Protein AF-A0A8X6VA20-F1 (afdb_monomer_lite)

Structure (mmCIF, N/CA/C/O backbone):
data_AF-A0A8X6VA20-F1
#
_entry.id   AF-A0A8X6VA20-F1
#
loop_
_atom_site.group_PDB
_atom_site.id
_atom_site.type_symbol
_atom_site.label_atom_id
_atom_site.label_alt_id
_atom_site.label_comp_id
_atom_site.label_asym_id
_atom_site.label_entity_id
_atom_site.label_seq_id
_atom_site.pdbx_PDB_ins_code
_atom_site.Cartn_x
_atom_site.Cartn_y
_atom_site.Cartn_z
_atom_site.occupancy
_atom_site.B_iso_or_equiv
_atom_site.auth_seq_id
_atom_site.auth_comp_id
_atom_site.auth_asym_id
_atom_site.auth_atom_id
_atom_site.pdbx_PDB_model_num
ATOM 1 N N . MET A 1 1 ? -13.168 -8.444 0.352 1.00 83.69 1 MET A N 1
ATOM 2 C CA . MET A 1 1 ? -11.806 -8.904 0.711 1.00 83.69 1 MET A CA 1
ATOM 3 C C . MET A 1 1 ? -11.613 -8.921 2.232 1.00 83.69 1 MET A C 1
ATOM 5 O O . MET A 1 1 ? -11.826 -7.875 2.852 1.00 83.69 1 MET A O 1
ATOM 9 N N . PRO A 1 2 ? -11.241 -10.064 2.840 1.00 95.50 2 PRO A N 1
ATOM 10 C CA . PRO A 1 2 ? -10.891 -10.173 4.264 1.00 95.50 2 PRO A CA 1
ATOM 11 C C . PRO A 1 2 ? -9.741 -9.243 4.677 1.00 95.50 2 PRO A C 1
ATOM 13 O O . PRO A 1 2 ? -8.939 -8.836 3.841 1.00 95.50 2 PRO A O 1
ATOM 16 N N . THR A 1 3 ? -9.648 -8.876 5.959 1.00 95.19 3 THR A N 1
ATOM 17 C CA . THR A 1 3 ? -8.584 -7.969 6.445 1.00 95.19 3 THR A CA 1
ATOM 18 C C . THR A 1 3 ? -7.193 -8.590 6.311 1.00 95.19 3 THR A C 1
ATOM 20 O O . THR A 1 3 ? -6.252 -7.871 5.991 1.00 95.19 3 THR A O 1
ATOM 23 N N . SER A 1 4 ? -7.066 -9.908 6.490 1.00 96.44 4 SER A N 1
ATOM 24 C CA . SER A 1 4 ? -5.832 -10.661 6.226 1.00 96.44 4 SER A CA 1
ATOM 25 C C . SER A 1 4 ? -5.386 -10.512 4.772 1.00 96.44 4 SER A C 1
ATOM 27 O O . SER A 1 4 ? -4.286 -10.040 4.519 1.00 96.44 4 SER A O 1
ATOM 29 N N . ALA A 1 5 ? -6.287 -10.764 3.821 1.00 97.50 5 ALA A N 1
ATOM 30 C CA . ALA A 1 5 ? -6.003 -10.608 2.397 1.00 97.50 5 ALA A CA 1
ATOM 31 C C . ALA A 1 5 ? -5.611 -9.165 2.015 1.00 97.50 5 ALA A C 1
ATOM 33 O O . ALA A 1 5 ? -4.726 -8.977 1.187 1.00 97.50 5 ALA A O 1
ATOM 34 N N . ILE A 1 6 ? -6.205 -8.141 2.648 1.00 97.38 6 ILE A N 1
ATOM 35 C CA . ILE A 1 6 ? -5.778 -6.743 2.455 1.00 97.38 6 ILE A CA 1
ATOM 36 C C . ILE A 1 6 ? -4.347 -6.535 2.962 1.00 97.38 6 ILE A C 1
ATOM 38 O O . ILE A 1 6 ? -3.549 -5.900 2.282 1.00 97.38 6 ILE A O 1
ATOM 42 N N . LYS A 1 7 ? -4.005 -7.049 4.149 1.00 96.56 7 LYS A N 1
ATOM 43 C CA . LYS A 1 7 ? -2.643 -6.934 4.694 1.00 96.56 7 LYS A CA 1
ATOM 44 C C . LYS A 1 7 ? -1.623 -7.624 3.785 1.00 96.56 7 LYS A C 1
ATOM 46 O O . LYS A 1 7 ? -0.593 -7.024 3.488 1.00 96.56 7 LYS A O 1
ATOM 51 N N . ASP A 1 8 ? -1.946 -8.820 3.301 1.00 97.88 8 ASP A N 1
ATOM 52 C CA . ASP A 1 8 ? -1.085 -9.577 2.392 1.00 97.88 8 ASP A CA 1
ATOM 53 C C . ASP A 1 8 ? -0.898 -8.865 1.052 1.00 97.88 8 ASP A C 1
ATOM 55 O O . ASP A 1 8 ? 0.225 -8.792 0.557 1.00 97.88 8 ASP A O 1
ATOM 59 N N . LEU A 1 9 ? -1.970 -8.302 0.482 1.00 97.50 9 LEU A N 1
ATOM 60 C CA . LEU A 1 9 ? -1.898 -7.502 -0.741 1.00 97.50 9 LEU A CA 1
ATOM 61 C C . LEU A 1 9 ? -0.962 -6.304 -0.564 1.00 97.50 9 LEU A C 1
ATOM 63 O O . LEU A 1 9 ? -0.089 -6.092 -1.399 1.00 97.50 9 LEU A O 1
ATOM 67 N N . LEU A 1 10 ? -1.126 -5.541 0.522 1.00 97.44 10 LEU A N 1
ATOM 68 C CA . LEU A 1 10 ? -0.297 -4.364 0.787 1.00 97.44 10 LEU A CA 1
ATOM 69 C C . LEU A 1 10 ? 1.184 -4.748 0.925 1.00 97.44 10 LEU A C 1
ATOM 71 O O . LEU A 1 10 ? 2.027 -4.121 0.297 1.00 97.44 10 LEU A O 1
ATOM 75 N N . LYS A 1 11 ? 1.490 -5.826 1.660 1.00 97.44 11 LYS A N 1
ATOM 76 C CA . LYS A 1 11 ? 2.867 -6.320 1.812 1.00 97.44 11 LYS A CA 1
ATOM 77 C C . LYS A 1 11 ? 3.468 -6.774 0.479 1.00 97.44 11 LYS A C 1
ATOM 79 O O . LYS A 1 11 ? 4.611 -6.448 0.180 1.00 97.44 11 LYS A O 1
ATOM 84 N N . LYS A 1 12 ? 2.712 -7.533 -0.320 1.00 97.88 12 LYS A N 1
ATOM 85 C CA . LYS A 1 12 ? 3.170 -8.012 -1.634 1.00 97.88 12 LYS A CA 1
ATOM 86 C C . LYS A 1 12 ? 3.399 -6.859 -2.603 1.00 97.88 12 LYS A C 1
ATOM 88 O O . LYS A 1 12 ? 4.376 -6.890 -3.339 1.00 97.88 12 LYS A O 1
ATOM 93 N N . TRP A 1 13 ? 2.529 -5.852 -2.587 1.00 97.88 13 TRP A N 1
ATOM 94 C CA . TRP A 1 13 ? 2.684 -4.677 -3.434 1.00 97.88 13 TRP A CA 1
ATOM 95 C C . TRP A 1 13 ? 3.990 -3.936 -3.163 1.00 97.88 13 TRP A C 1
ATOM 97 O O . TRP A 1 13 ? 4.706 -3.624 -4.109 1.00 97.88 13 TRP A O 1
ATOM 107 N N . ASP A 1 14 ? 4.324 -3.708 -1.891 1.00 96.88 14 ASP A N 1
ATOM 108 C CA . ASP A 1 14 ? 5.560 -3.011 -1.529 1.00 96.88 14 ASP A CA 1
ATOM 109 C C . ASP A 1 14 ? 6.800 -3.769 -2.045 1.00 96.88 14 ASP A C 1
ATOM 111 O O . ASP A 1 14 ? 7.708 -3.157 -2.605 1.00 96.88 14 ASP A O 1
ATOM 115 N N . VAL A 1 15 ? 6.797 -5.107 -1.954 1.00 97.81 15 VAL A N 1
ATOM 116 C CA . VAL A 1 15 ? 7.872 -5.964 -2.489 1.00 97.81 15 VAL A CA 1
ATOM 117 C C . VAL A 1 15 ? 7.941 -5.899 -4.016 1.00 97.81 15 VAL A C 1
ATOM 119 O O . VAL A 1 15 ? 9.005 -5.644 -4.571 1.00 97.81 15 VAL A O 1
ATOM 122 N N . VAL A 1 16 ? 6.815 -6.101 -4.707 1.00 96.62 16 VAL A N 1
ATOM 123 C CA . VAL A 1 16 ? 6.772 -6.099 -6.178 1.00 96.62 16 VAL A CA 1
ATOM 124 C C . VAL A 1 16 ? 7.200 -4.744 -6.731 1.00 96.62 16 VAL A C 1
ATOM 126 O O . VAL A 1 16 ? 7.993 -4.694 -7.666 1.00 96.62 16 VAL A O 1
ATOM 129 N N . ARG A 1 17 ? 6.722 -3.641 -6.144 1.00 96.88 17 ARG A N 1
ATOM 130 C CA . ARG A 1 17 ? 7.079 -2.293 -6.592 1.00 96.88 17 ARG A CA 1
ATOM 131 C C . ARG A 1 17 ? 8.575 -2.035 -6.435 1.00 96.88 17 ARG A C 1
ATOM 133 O O . ARG A 1 17 ? 9.177 -1.513 -7.365 1.00 96.88 17 ARG A O 1
ATOM 140 N N . ALA A 1 18 ? 9.168 -2.425 -5.305 1.00 96.31 18 ALA A N 1
ATOM 141 C CA . ALA A 1 18 ? 10.606 -2.288 -5.091 1.00 96.31 18 ALA A CA 1
ATOM 142 C C . ALA A 1 18 ? 11.413 -3.090 -6.124 1.00 96.31 18 ALA A C 1
ATOM 144 O O . ALA A 1 18 ? 12.283 -2.529 -6.778 1.00 96.31 18 ALA A O 1
ATOM 145 N N . MET A 1 19 ? 11.066 -4.364 -6.343 1.00 95.88 19 ME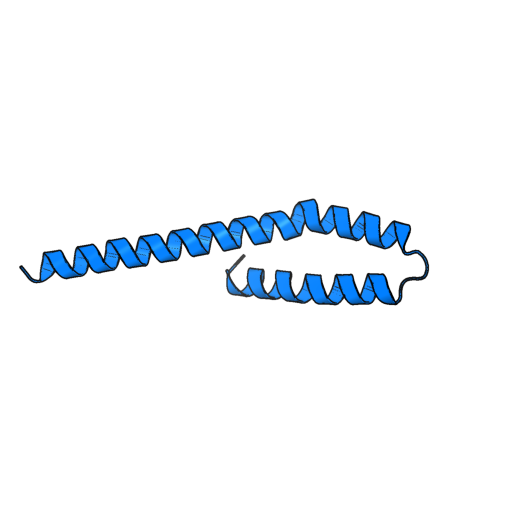T A N 1
ATOM 146 C CA . MET A 1 19 ? 11.761 -5.211 -7.320 1.00 95.88 19 MET A CA 1
ATOM 147 C C . MET A 1 19 ? 11.652 -4.663 -8.747 1.00 95.88 19 MET A C 1
ATOM 149 O O . MET A 1 19 ? 12.634 -4.623 -9.481 1.00 95.88 19 MET A O 1
ATOM 153 N N . VAL A 1 20 ? 10.463 -4.224 -9.163 1.00 95.81 20 VAL A N 1
ATOM 154 C CA . VAL A 1 20 ? 10.269 -3.701 -10.521 1.00 95.81 20 VAL A CA 1
ATOM 155 C C . VAL A 1 20 ? 11.036 -2.389 -10.719 1.00 95.81 20 VAL A C 1
ATOM 157 O O . VAL A 1 20 ? 11.658 -2.210 -11.762 1.00 95.81 20 VAL A O 1
ATOM 160 N N . LEU A 1 21 ? 11.043 -1.497 -9.723 1.00 94.69 21 LEU A N 1
ATOM 161 C CA . LEU A 1 21 ? 11.825 -0.256 -9.773 1.00 94.69 21 LEU A CA 1
ATOM 162 C C . LEU A 1 21 ? 13.337 -0.489 -9.682 1.00 94.69 21 LEU A C 1
ATOM 164 O O . LEU A 1 21 ? 14.105 0.350 -10.122 1.00 94.69 21 LEU A O 1
ATOM 168 N N . GLU A 1 22 ? 13.807 -1.605 -9.141 1.00 95.56 22 GLU A N 1
ATOM 169 C CA . GLU A 1 22 ? 15.244 -1.885 -9.089 1.00 95.56 22 GLU A CA 1
ATOM 170 C C . GLU A 1 22 ? 15.770 -2.442 -10.422 1.00 95.56 22 GLU A C 1
ATOM 172 O O . GLU A 1 22 ? 16.827 -2.031 -10.895 1.00 95.56 22 GLU A O 1
ATOM 177 N N . TRP A 1 23 ? 15.019 -3.345 -11.058 1.00 95.94 23 TRP A N 1
ATOM 178 C CA . TRP A 1 23 ? 15.548 -4.170 -12.151 1.00 95.94 23 TRP A CA 1
ATOM 179 C C . TRP A 1 23 ? 15.006 -3.826 -13.541 1.00 95.94 23 TRP A C 1
ATOM 181 O O . TRP A 1 23 ? 15.541 -4.310 -14.539 1.00 95.94 23 TRP A O 1
ATOM 191 N N . HIS A 1 24 ? 13.943 -3.022 -13.654 1.00 96.25 24 HIS A N 1
ATOM 192 C CA . HIS A 1 24 ? 13.359 -2.743 -14.964 1.00 96.25 24 HIS A CA 1
ATOM 193 C C . HIS A 1 24 ? 14.187 -1.709 -15.752 1.00 96.25 24 HIS A C 1
ATOM 195 O O . HIS A 1 24 ? 14.489 -0.634 -15.229 1.00 96.25 24 HIS A O 1
ATOM 201 N N . PRO A 1 25 ? 14.512 -1.960 -17.033 1.00 96.25 25 PRO A N 1
ATOM 202 C CA . PRO A 1 25 ? 15.334 -1.041 -17.826 1.00 96.25 25 PRO A CA 1
ATOM 203 C C . PRO A 1 25 ? 14.631 0.292 -18.118 1.00 96.25 25 PRO A C 1
ATOM 205 O O . PRO A 1 25 ? 15.278 1.329 -18.222 1.00 96.25 25 PRO A O 1
ATOM 208 N N . ASN A 1 26 ? 13.300 0.287 -18.223 1.00 96.94 26 ASN A N 1
ATOM 209 C CA . ASN A 1 26 ? 12.505 1.498 -18.418 1.00 96.94 26 ASN A CA 1
ATOM 210 C C . ASN A 1 26 ? 11.808 1.892 -17.113 1.00 96.94 26 ASN A C 1
ATOM 212 O O . ASN A 1 26 ? 10.685 1.467 -16.841 1.00 96.94 26 ASN A O 1
ATOM 216 N N . GLN A 1 27 ? 12.511 2.681 -16.306 1.00 93.62 27 GLN A N 1
ATOM 217 C CA . GLN A 1 27 ? 12.069 3.141 -14.988 1.00 93.62 27 GLN A CA 1
ATOM 218 C C . GLN A 1 27 ? 10.853 4.070 -15.045 1.00 93.62 27 GLN A C 1
ATOM 220 O O . GLN A 1 27 ? 9.992 4.024 -14.165 1.00 93.62 27 GLN A O 1
ATOM 225 N N . ALA A 1 28 ? 10.760 4.898 -16.086 1.00 95.38 28 ALA A N 1
ATOM 226 C CA . ALA A 1 28 ? 9.689 5.877 -16.233 1.00 95.38 28 ALA A CA 1
ATOM 227 C C . ALA A 1 28 ? 8.326 5.195 -16.414 1.00 95.38 28 ALA A C 1
ATOM 229 O O . ALA A 1 28 ? 7.370 5.522 -15.707 1.00 95.38 28 ALA A O 1
ATOM 230 N N . ASP A 1 29 ? 8.248 4.199 -17.300 1.00 96.12 29 ASP A N 1
ATOM 231 C CA . ASP A 1 29 ? 6.991 3.498 -17.562 1.00 96.12 29 ASP A CA 1
ATOM 232 C C . ASP A 1 29 ? 6.525 2.681 -16.358 1.00 96.12 29 ASP A C 1
ATOM 234 O O . ASP A 1 29 ? 5.349 2.748 -15.988 1.00 96.12 29 ASP A O 1
ATOM 238 N N . VAL A 1 30 ? 7.429 1.956 -15.691 1.00 96.88 30 VAL A N 1
ATOM 239 C CA . VAL A 1 30 ? 7.045 1.171 -14.507 1.00 96.88 30 VAL A CA 1
ATOM 240 C C . VAL A 1 30 ? 6.691 2.046 -13.315 1.00 96.88 30 VAL A C 1
ATOM 242 O O . VAL A 1 30 ? 5.786 1.691 -12.562 1.00 96.88 30 VAL A O 1
ATOM 245 N N . SER A 1 31 ? 7.330 3.211 -13.174 1.00 96.00 31 SER A N 1
ATOM 246 C CA . SER A 1 31 ? 6.938 4.201 -12.170 1.00 96.00 31 SER A CA 1
ATOM 247 C C . SER A 1 31 ? 5.524 4.694 -12.449 1.00 96.00 31 SER A C 1
ATOM 249 O O . SER A 1 31 ? 4.671 4.618 -11.570 1.00 96.00 31 SER A O 1
ATOM 251 N N . ARG A 1 32 ? 5.220 5.068 -13.700 1.00 97.62 32 ARG A N 1
ATOM 252 C CA . ARG A 1 32 ? 3.887 5.542 -14.098 1.00 97.62 32 ARG A CA 1
ATOM 253 C C . ARG A 1 32 ? 2.795 4.499 -13.857 1.00 97.62 32 ARG A C 1
ATOM 255 O O . ARG A 1 32 ? 1.738 4.822 -13.315 1.00 97.62 32 ARG A O 1
ATOM 262 N N . VAL A 1 33 ? 3.033 3.247 -14.249 1.00 97.12 33 VAL A N 1
ATOM 263 C CA . VAL A 1 33 ? 2.087 2.141 -14.013 1.00 97.12 33 VAL A CA 1
ATOM 264 C C . VAL A 1 33 ? 1.952 1.855 -12.518 1.00 97.12 33 VAL A C 1
ATOM 266 O O . VAL A 1 33 ? 0.842 1.644 -12.023 1.00 97.12 33 VAL A O 1
ATOM 269 N N . GLY A 1 34 ? 3.067 1.883 -11.787 1.00 97.62 34 GLY A N 1
ATOM 270 C CA . GLY A 1 34 ? 3.091 1.673 -10.348 1.00 97.62 34 GLY A CA 1
ATOM 271 C C . GLY A 1 34 ? 2.316 2.740 -9.583 1.00 97.62 34 GLY A C 1
ATOM 272 O O . GLY A 1 34 ? 1.556 2.405 -8.675 1.00 97.62 34 GLY A O 1
ATOM 273 N N . ASP A 1 35 ? 2.446 4.001 -9.978 1.00 97.69 35 ASP A N 1
ATOM 274 C CA . ASP A 1 35 ? 1.720 5.123 -9.387 1.00 97.69 35 ASP A CA 1
ATOM 275 C C . ASP A 1 35 ? 0.221 5.008 -9.664 1.00 97.69 35 ASP A C 1
ATOM 277 O O . ASP A 1 35 ? -0.584 5.069 -8.732 1.00 97.69 35 ASP A O 1
ATOM 281 N N . LEU A 1 36 ? -0.163 4.690 -10.906 1.00 98.00 36 LEU A N 1
ATOM 282 C CA . LEU A 1 36 ? -1.562 4.462 -11.266 1.00 98.00 36 LEU A CA 1
ATOM 283 C C . LEU A 1 36 ? -2.190 3.318 -10.450 1.00 98.00 36 LEU A C 1
ATOM 285 O O . LEU A 1 36 ? -3.328 3.429 -9.982 1.00 98.00 36 LEU A O 1
ATOM 289 N N . TYR A 1 37 ? -1.464 2.215 -10.257 1.00 97.56 37 TYR A N 1
ATOM 290 C CA . TYR A 1 37 ? -1.932 1.102 -9.430 1.00 97.56 37 TYR A CA 1
ATOM 291 C C . TYR A 1 37 ? -1.998 1.480 -7.944 1.00 97.56 37 TYR A C 1
ATOM 293 O O . TYR A 1 37 ? -2.956 1.129 -7.243 1.00 97.56 37 TYR A O 1
ATOM 301 N N . ASN A 1 38 ? -1.009 2.236 -7.460 1.00 97.88 38 ASN A N 1
ATOM 302 C CA . ASN A 1 38 ? -0.963 2.703 -6.083 1.00 97.88 38 ASN A CA 1
ATOM 303 C C . ASN A 1 38 ? -2.164 3.609 -5.761 1.00 97.88 38 ASN A C 1
ATOM 305 O O . ASN A 1 38 ? -2.800 3.442 -4.716 1.00 97.88 38 ASN A O 1
ATOM 309 N N . ASP A 1 39 ? -2.521 4.501 -6.682 1.00 97.31 39 ASP A N 1
ATOM 310 C CA . ASP A 1 39 ? -3.608 5.460 -6.502 1.00 97.31 39 ASP A CA 1
ATOM 311 C C . ASP A 1 39 ? -4.992 4.825 -6.557 1.00 97.31 39 ASP A C 1
ATOM 313 O O . ASP A 1 39 ? -5.857 5.154 -5.738 1.00 97.31 39 ASP A O 1
ATOM 317 N N . ASN A 1 40 ? -5.190 3.864 -7.457 1.00 95.88 40 ASN A N 1
ATOM 318 C CA . ASN A 1 40 ? -6.501 3.256 -7.661 1.00 95.88 40 ASN A CA 1
ATOM 319 C C . ASN A 1 40 ? -6.756 2.057 -6.737 1.00 95.88 40 ASN A C 1
ATOM 321 O O . ASN A 1 40 ? -7.800 1.983 -6.087 1.00 95.88 40 ASN A O 1
ATOM 325 N N . ALA A 1 41 ? -5.814 1.116 -6.634 1.00 95.62 41 ALA A N 1
ATOM 326 C CA . ALA A 1 41 ? -6.037 -0.151 -5.932 1.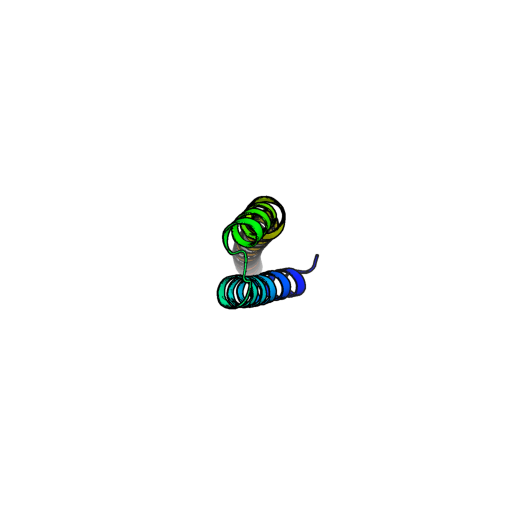00 95.62 41 ALA A CA 1
ATOM 327 C C . ALA A 1 41 ? -5.496 -0.135 -4.496 1.00 95.62 41 ALA A C 1
ATOM 329 O O . ALA A 1 41 ? -6.184 -0.510 -3.534 1.00 95.62 41 ALA A O 1
ATOM 330 N N . ILE A 1 42 ? -4.255 0.315 -4.325 1.00 98.00 42 ILE A N 1
ATOM 331 C CA . ILE A 1 42 ? -3.563 0.215 -3.038 1.00 98.00 42 ILE A CA 1
ATOM 332 C C . ILE A 1 42 ? -4.084 1.259 -2.058 1.00 98.00 42 ILE A C 1
ATOM 334 O O . ILE A 1 42 ? -4.381 0.926 -0.910 1.00 98.00 42 ILE A O 1
ATOM 338 N N . ASN A 1 43 ? -4.295 2.498 -2.498 1.00 97.94 43 ASN A N 1
ATOM 339 C CA . ASN A 1 43 ? -4.890 3.537 -1.662 1.00 97.94 43 ASN A CA 1
ATOM 340 C C . ASN A 1 43 ? -6.310 3.174 -1.219 1.00 97.94 43 ASN A C 1
ATOM 342 O O . ASN A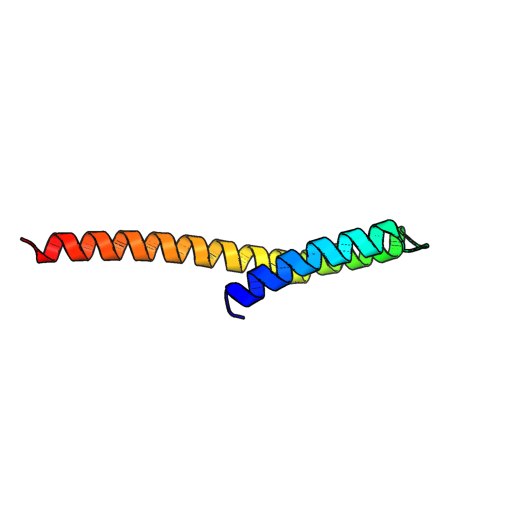 1 43 ? -6.656 3.379 -0.052 1.00 97.94 43 ASN A O 1
ATOM 346 N N . TYR A 1 44 ? -7.117 2.567 -2.092 1.00 96.81 44 TYR A N 1
ATOM 347 C CA . TYR A 1 44 ? -8.419 2.021 -1.707 1.00 96.81 44 TYR A CA 1
ATOM 348 C C . TYR A 1 44 ? -8.288 0.949 -0.611 1.00 96.81 44 TYR A C 1
ATOM 350 O O . TYR A 1 44 ? -8.956 1.017 0.425 1.00 96.81 44 TYR A O 1
ATOM 358 N N . SER A 1 45 ? -7.351 0.015 -0.776 1.00 97.50 45 SER A N 1
ATOM 359 C CA . SER A 1 45 ? -7.073 -1.045 0.201 1.00 97.50 45 SER A CA 1
ATOM 360 C C . SER A 1 45 ? -6.606 -0.488 1.556 1.00 97.50 45 SER A C 1
ATOM 362 O O . SER A 1 45 ? -7.102 -0.907 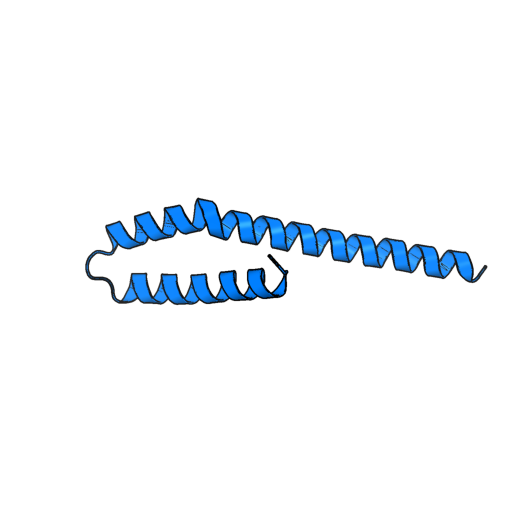2.608 1.00 97.50 45 SER A O 1
ATOM 364 N N . ARG A 1 46 ? -5.724 0.524 1.555 1.00 97.44 46 ARG A N 1
ATOM 365 C CA . ARG A 1 46 ? -5.290 1.255 2.762 1.00 97.44 46 ARG A CA 1
ATOM 366 C C . ARG A 1 46 ? -6.472 1.938 3.460 1.00 97.44 46 ARG A C 1
ATOM 368 O O . ARG A 1 46 ? -6.606 1.827 4.681 1.00 97.44 46 ARG A O 1
ATOM 375 N N . LYS A 1 47 ? -7.360 2.598 2.703 1.00 97.00 47 LYS A N 1
ATOM 376 C CA . LYS A 1 47 ? -8.573 3.249 3.236 1.00 97.00 47 LYS A CA 1
ATOM 377 C C . LYS A 1 47 ? -9.498 2.241 3.917 1.00 97.00 47 LYS A C 1
ATOM 379 O O . LYS A 1 47 ? -9.942 2.490 5.039 1.00 97.00 47 LYS A O 1
ATOM 384 N N . ILE A 1 48 ? -9.745 1.087 3.290 1.00 97.00 48 ILE A N 1
ATOM 385 C CA . ILE A 1 48 ? -10.549 0.020 3.902 1.00 97.00 48 ILE A CA 1
ATOM 386 C C . ILE A 1 48 ? -9.905 -0.470 5.199 1.00 97.00 48 ILE A C 1
ATOM 388 O O . ILE A 1 48 ? -10.605 -0.589 6.205 1.00 97.00 48 ILE A O 1
ATOM 392 N N . ARG A 1 49 ? -8.593 -0.744 5.196 1.00 96.38 49 ARG A N 1
ATOM 393 C CA . ARG A 1 49 ? -7.879 -1.219 6.390 1.00 96.38 49 ARG A CA 1
ATOM 394 C C . ARG A 1 49 ? -8.070 -0.254 7.559 1.00 96.38 49 ARG A C 1
ATOM 396 O O . ARG A 1 49 ? -8.542 -0.666 8.614 1.00 96.38 49 ARG A O 1
ATOM 403 N N . LYS A 1 50 ? -7.827 1.039 7.324 1.00 96.81 50 LYS A N 1
ATOM 404 C CA . LYS A 1 50 ? -7.989 2.093 8.334 1.00 96.81 50 LYS A CA 1
ATOM 405 C C . LYS A 1 50 ? -9.431 2.203 8.836 1.00 96.81 50 LYS A C 1
ATOM 407 O O . LYS A 1 50 ? -9.656 2.397 10.027 1.00 96.81 50 LYS A O 1
ATOM 412 N N . LYS A 1 51 ? -10.428 2.067 7.951 1.00 97.38 51 LYS A N 1
ATOM 413 C CA . LYS A 1 51 ? -11.846 2.066 8.349 1.00 97.38 51 LYS A CA 1
ATOM 414 C C . LYS A 1 51 ? -12.168 0.891 9.278 1.00 97.38 51 LYS A C 1
ATOM 416 O O . LYS A 1 51 ? -12.855 1.085 10.275 1.00 97.38 51 LYS A O 1
ATOM 421 N N . ARG A 1 52 ? -11.652 -0.304 8.981 1.00 96.88 52 ARG A N 1
ATOM 422 C CA . ARG A 1 52 ? -11.867 -1.506 9.806 1.00 96.88 52 ARG A CA 1
ATOM 423 C C . ARG A 1 52 ? -11.157 -1.434 11.152 1.00 96.88 52 ARG A C 1
ATOM 425 O O . ARG A 1 52 ? -11.734 -1.847 12.146 1.00 96.88 52 ARG A O 1
ATOM 432 N N . GLU A 1 53 ? -9.948 -0.880 11.192 1.00 95.81 53 GLU A N 1
ATOM 433 C CA . GLU A 1 53 ? -9.227 -0.6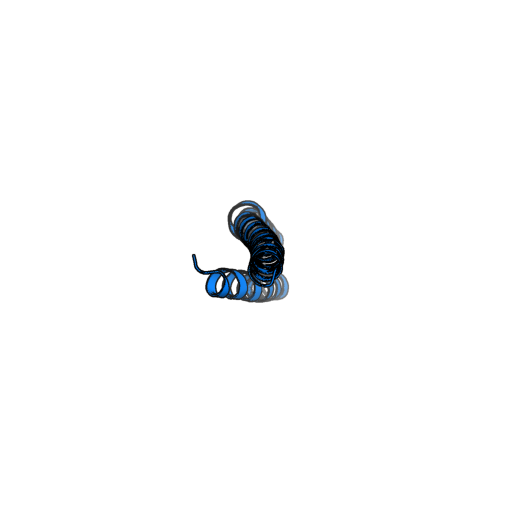27 12.446 1.00 95.81 53 GLU A CA 1
ATOM 434 C C . GLU A 1 53 ? -10.032 0.307 13.358 1.00 95.81 53 GLU A C 1
ATOM 436 O O . GLU A 1 53 ? -10.250 -0.010 14.524 1.00 95.81 53 GLU A O 1
ATOM 441 N N . LYS A 1 54 ? -10.568 1.406 12.808 1.00 96.75 54 LYS A N 1
ATOM 442 C CA . LYS A 1 54 ? -11.453 2.310 13.559 1.00 96.75 54 LYS A CA 1
ATOM 443 C C . LYS A 1 54 ? -12.706 1.602 14.071 1.00 96.75 54 LYS A C 1
ATOM 445 O O . LYS A 1 54 ? -13.049 1.773 15.234 1.00 96.75 54 LYS A O 1
ATOM 450 N N . GLN A 1 55 ? -13.363 0.804 13.225 1.00 95.56 55 GLN A N 1
ATOM 451 C CA . GLN A 1 55 ? -14.549 0.051 13.636 1.00 95.56 55 GLN A CA 1
ATOM 452 C C . GLN A 1 55 ? -14.228 -0.916 14.780 1.00 95.56 55 GLN A C 1
ATOM 454 O O . GLN A 1 55 ? -14.925 -0.911 15.784 1.00 95.56 55 GLN A O 1
ATOM 459 N N . SER A 1 56 ? -13.123 -1.660 14.684 1.00 95.75 56 SER A N 1
ATOM 460 C CA . SER A 1 56 ? -12.700 -2.582 15.742 1.00 95.75 56 SER A CA 1
ATOM 461 C C . SER A 1 56 ? -12.474 -1.874 17.078 1.00 95.75 56 SER A C 1
ATOM 463 O O . SER A 1 56 ? -12.812 -2.428 18.120 1.00 95.75 56 SER A O 1
ATOM 465 N N . ILE A 1 57 ? -11.906 -0.664 17.067 1.00 95.94 57 ILE A N 1
ATOM 466 C CA . ILE A 1 57 ? -11.692 0.128 18.286 1.00 95.94 57 ILE A CA 1
ATOM 467 C C . ILE A 1 57 ? -13.029 0.545 18.902 1.00 95.94 57 ILE A C 1
ATOM 469 O O . ILE A 1 57 ? -13.218 0.406 20.110 1.00 95.94 57 ILE A O 1
ATOM 473 N N . LEU A 1 58 ? -13.963 1.019 18.075 1.00 96.88 58 LEU A N 1
ATOM 474 C CA . LEU A 1 58 ? -15.304 1.387 18.527 1.00 96.88 58 LEU A CA 1
ATOM 475 C C . LEU A 1 58 ? -16.047 0.183 19.109 1.00 96.88 58 LEU A C 1
ATOM 477 O O . LEU A 1 58 ? -16.625 0.289 20.188 1.00 96.88 58 LEU A O 1
ATOM 481 N N . ASP A 1 59 ? -15.980 -0.967 18.443 1.00 96.25 59 ASP A N 1
ATOM 482 C CA . ASP A 1 59 ? -16.624 -2.193 18.909 1.00 96.25 59 ASP A CA 1
ATOM 483 C C . ASP A 1 59 ? -16.070 -2.615 20.277 1.00 96.25 59 ASP A C 1
ATOM 485 O O . ASP A 1 59 ? -16.839 -2.924 21.186 1.00 96.25 59 ASP A O 1
ATOM 489 N N . MET A 1 60 ? -14.746 -2.559 20.472 1.00 95.44 60 MET A N 1
ATOM 490 C CA . MET A 1 60 ? -14.124 -2.829 21.775 1.00 95.44 60 MET A CA 1
ATOM 491 C C . MET A 1 60 ? -14.620 -1.866 22.859 1.00 95.44 60 MET A C 1
ATOM 493 O O . MET A 1 60 ? -14.973 -2.306 23.953 1.00 95.44 60 MET A O 1
ATOM 497 N N . PHE A 1 61 ? -14.688 -0.568 22.554 1.00 95.44 61 PHE A N 1
ATOM 498 C CA . PHE A 1 61 ? -15.153 0.451 23.493 1.00 95.44 61 PHE A CA 1
ATOM 499 C C . PHE A 1 61 ? -16.613 0.226 23.913 1.00 95.44 61 PHE A C 1
ATOM 501 O O . PHE A 1 61 ? -16.917 0.157 25.107 1.00 95.44 61 PHE A O 1
ATOM 508 N N . PHE A 1 62 ? -17.519 0.050 22.948 1.00 94.38 62 PHE A N 1
ATOM 509 C CA . PHE A 1 62 ? -18.939 -0.161 23.234 1.00 94.38 62 PHE A CA 1
ATOM 510 C C . PHE A 1 62 ? -19.208 -1.504 23.921 1.00 94.38 62 PHE A C 1
ATOM 512 O O . PHE A 1 62 ? -20.082 -1.582 24.785 1.00 94.38 62 PHE A O 1
ATOM 519 N N . ASN A 1 63 ? -18.450 -2.553 23.594 1.00 94.19 63 ASN A N 1
ATOM 520 C CA . ASN A 1 63 ? -18.571 -3.845 24.270 1.00 94.19 63 ASN A CA 1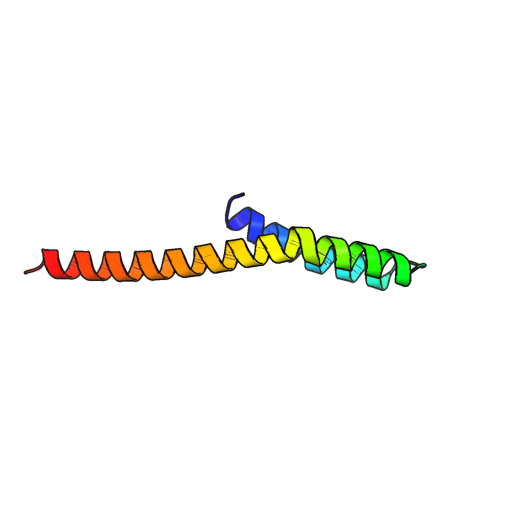
ATOM 521 C C . ASN A 1 63 ? -18.091 -3.772 25.726 1.00 94.19 63 ASN A C 1
ATOM 523 O O . ASN A 1 63 ? -18.751 -4.317 26.612 1.00 94.19 63 ASN A O 1
ATOM 527 N N . ALA A 1 64 ? -17.001 -3.050 25.999 1.00 92.50 64 ALA A N 1
ATOM 528 C CA . ALA A 1 64 ? -16.529 -2.816 27.361 1.00 92.50 64 ALA A CA 1
ATOM 529 C C . ALA A 1 64 ? -17.540 -2.006 28.193 1.00 92.50 64 ALA A C 1
ATOM 531 O O . ALA A 1 64 ? -17.782 -2.335 29.353 1.00 92.50 64 ALA A O 1
ATOM 532 N N . ALA A 1 65 ? -18.173 -0.986 27.600 1.00 88.50 65 ALA A N 1
ATOM 533 C CA . ALA A 1 65 ? -19.226 -0.211 28.258 1.00 88.50 65 ALA A CA 1
ATOM 534 C C . ALA A 1 65 ? -20.450 -1.079 28.609 1.00 88.50 65 ALA A C 1
ATOM 536 O O . ALA A 1 65 ? -20.926 -1.053 29.742 1.00 88.50 65 ALA A O 1
ATOM 537 N N . LYS A 1 66 ? -20.910 -1.925 27.676 1.00 87.06 66 LYS A N 1
ATOM 538 C CA . LYS A 1 66 ? -22.016 -2.869 27.919 1.00 87.06 66 LYS A CA 1
ATOM 539 C C . LYS A 1 66 ? -21.710 -3.881 29.025 1.00 87.06 66 LYS A C 1
ATOM 541 O O . LYS A 1 66 ? -22.614 -4.258 29.763 1.00 87.06 66 LYS A O 1
ATOM 546 N N . ALA A 1 67 ? -20.462 -4.335 29.135 1.00 84.75 67 ALA A N 1
ATOM 547 C CA . ALA A 1 67 ? -20.054 -5.289 30.164 1.00 84.75 67 ALA A CA 1
ATOM 548 C C . ALA A 1 67 ? -20.047 -4.685 31.580 1.00 84.75 67 ALA A C 1
ATOM 550 O O . ALA A 1 67 ? -20.261 -5.420 32.542 1.00 84.75 67 ALA A O 1
ATOM 551 N N . LYS A 1 68 ? -19.821 -3.369 31.715 1.00 75.69 68 LYS A N 1
ATOM 552 C CA . LYS A 1 68 ? -19.905 -2.662 33.004 1.00 75.69 68 LYS A CA 1
ATOM 553 C C . LYS A 1 68 ? -21.352 -2.518 33.472 1.00 75.69 68 LYS A C 1
ATOM 555 O O . LYS A 1 68 ? -21.660 -2.938 34.574 1.00 75.69 68 LYS A O 1
ATOM 560 N N . ASN A 1 69 ? -22.252 -2.088 32.589 1.00 69.75 69 ASN A N 1
ATOM 561 C CA . ASN A 1 69 ? -23.672 -1.883 32.914 1.00 69.75 69 ASN A CA 1
ATOM 562 C C . ASN A 1 69 ? -24.460 -3.176 33.221 1.00 69.75 69 ASN A C 1
ATOM 564 O O . ASN A 1 69 ? -25.639 -3.104 33.535 1.00 69.75 69 ASN A O 1
ATOM 568 N N . LYS A 1 70 ? -23.857 -4.360 33.051 1.00 67.19 70 LYS A N 1
ATOM 569 C CA . LYS A 1 70 ? -24.457 -5.662 33.396 1.00 67.19 70 LYS A CA 1
ATOM 570 C C . LYS A 1 70 ? -24.039 -6.179 34.779 1.00 67.19 70 LYS A C 1
ATOM 572 O O . LYS A 1 70 ? -24.495 -7.252 35.164 1.00 67.19 70 LYS A O 1
ATOM 577 N N . LYS A 1 71 ? -23.104 -5.500 35.452 1.00 58.09 71 LYS A N 1
ATOM 578 C CA . LYS A 1 71 ? -22.573 -5.883 36.771 1.00 58.09 71 LYS A CA 1
ATOM 579 C C . LYS A 1 71 ? -23.149 -5.057 37.926 1.00 58.09 71 LYS A C 1
ATOM 581 O O . LYS A 1 71 ? -22.856 -5.403 39.067 1.00 58.09 71 LYS A O 1
ATOM 586 N N . ASP A 1 72 ? -23.946 -4.042 37.610 1.00 50.53 72 ASP A N 1
ATOM 587 C CA . ASP A 1 72 ? -24.751 -3.247 38.542 1.00 50.53 72 ASP A CA 1
ATOM 588 C C . ASP A 1 72 ? -26.222 -3.678 38.426 1.00 50.53 72 ASP A C 1
ATOM 590 O O . ASP A 1 72 ? -26.926 -3.666 39.459 1.00 50.53 72 ASP A O 1
#

Organism: Trichonephila clavipes (NCBI:txid2585209)

Sequence (72 aa):
MPTSAIKDLLKKWDVVRAMVLEWHPNQADVSRVGDLYNDNAINYSRKIRKKREKQSILDMFFNAAKAKNKKD

Foldseek 3Di:
DDLVVLVVVLVVLVVVLVVCCVPPPPNPVSVVVSVVCCVPPNVVSVVVNVVVVVVVVVVVVVVVVVVVVVVD

Secondary structure (DSSP, 8-state):
--HHHHHHHHHHHHHHHHHHHHH-S-HHHHHHHHHHHIIIIIHHHHHHHHHHHHHHHHHHHHHHHHHHTT--

pLDDT: mean 93.69, std 8.79, range [50.53, 98.0]

Radius of gyration: 19.17 Å; chains: 1; bounding box: 40×16×57 Å